Protein AF-A0A5F2GEW2-F1 (afdb_monomer)

Sequence (73 aa):
MEGRRDGSAVAFVKTYTNAGSNAHPIDYSG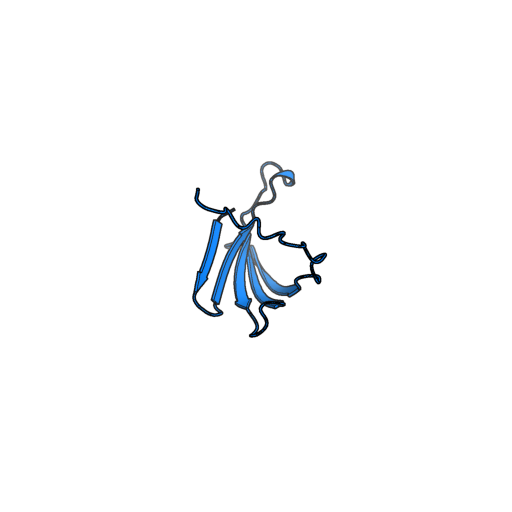RLNGDATEIEGIWRIRGNWSGKFLMIRAPGKAVSVERKVAQRV

Secondary structure (DSSP, 8-state):
--EEEETTEEEEEE--GGGGGG---EEEEEEE-TTSSEEEEEEEETTS-EEEEEEE-PPPP------------

Nearest PDB structures (foldseek):
  2jox-assembly1_A  TM=5.022E-01  e=5.411E+00  Homo sapiens
  6xt6-assembly1_A  TM=4.584E-01  e=3.248E+00  Canavalia ensiformis
  1gsl-assembly1_A  TM=5.017E-01  e=5.727E+00  Griffonia simplicifolia

Foldseek 3Di:
DDKDDDPQKIKDWDWDPVVPPPTFIKIWIFGADPVRFKTWTKIDRPPDDMDIDMDGHDPDDDDPPDDPDDDDD

Structure (mmCIF, N/CA/C/O backbone):
data_AF-A0A5F2GEW2-F1
#
_entry.id   AF-A0A5F2GEW2-F1
#
loop_
_atom_site.group_PDB
_atom_site.id
_atom_site.type_symbol
_atom_site.label_atom_id
_atom_site.label_alt_id
_atom_site.label_comp_id
_atom_site.label_asym_id
_atom_site.label_entity_id
_atom_site.label_seq_id
_atom_site.pdbx_PDB_ins_code
_atom_site.Cartn_x
_atom_site.Cartn_y
_atom_site.Cartn_z
_atom_site.occupancy
_atom_site.B_iso_or_equiv
_atom_site.auth_seq_id
_atom_site.auth_comp_id
_atom_site.auth_asym_id
_atom_site.auth_atom_id
_atom_site.pdbx_PDB_model_num
ATOM 1 N N . MET A 1 1 ? -7.274 3.125 -12.660 1.00 59.06 1 MET A N 1
ATOM 2 C CA . MET A 1 1 ? -6.646 2.560 -11.447 1.00 59.06 1 MET A CA 1
ATOM 3 C C . MET A 1 1 ? -7.591 1.530 -10.893 1.00 59.06 1 MET A C 1
ATOM 5 O O . MET A 1 1 ? -8.770 1.833 -10.764 1.00 59.06 1 MET A O 1
ATOM 9 N N . GLU A 1 2 ? -7.076 0.347 -10.600 1.00 82.12 2 GLU A N 1
ATOM 10 C CA . GLU A 1 2 ? -7.849 -0.753 -10.037 1.00 82.12 2 GLU A CA 1
ATOM 11 C C . GLU A 1 2 ? -7.389 -0.982 -8.601 1.00 82.12 2 GLU A C 1
ATOM 13 O O . GLU A 1 2 ? -6.190 -0.952 -8.301 1.00 82.12 2 GLU A O 1
ATOM 18 N N . GLY A 1 3 ? -8.351 -1.169 -7.706 1.00 92.00 3 GLY A N 1
ATOM 19 C CA . GLY A 1 3 ? -8.102 -1.449 -6.305 1.00 92.00 3 GLY A CA 1
ATOM 20 C C . GLY A 1 3 ? -9.269 -2.213 -5.703 1.00 92.00 3 GLY A C 1
ATOM 21 O O . GLY A 1 3 ? -10.420 -2.008 -6.088 1.00 92.00 3 GLY A O 1
ATOM 22 N N . ARG A 1 4 ? -8.967 -3.099 -4.757 1.00 95.69 4 ARG A N 1
ATOM 23 C CA . ARG A 1 4 ? -9.947 -3.870 -3.993 1.00 95.69 4 ARG A CA 1
ATOM 24 C C . ARG A 1 4 ? -9.686 -3.691 -2.504 1.00 95.69 4 ARG A C 1
ATOM 26 O O . ARG A 1 4 ? -8.540 -3.628 -2.058 1.00 95.69 4 ARG A O 1
ATOM 33 N N . ARG A 1 5 ? -10.775 -3.664 -1.740 1.00 95.62 5 ARG A N 1
ATOM 34 C CA . ARG A 1 5 ? -10.765 -3.797 -0.286 1.00 95.62 5 ARG A CA 1
ATOM 35 C C . ARG A 1 5 ? -11.632 -4.982 0.120 1.00 95.62 5 ARG A C 1
ATOM 37 O O . ARG A 1 5 ? -12.733 -5.131 -0.403 1.00 95.62 5 ARG A O 1
ATOM 44 N N . ASP A 1 6 ? -11.136 -5.782 1.052 1.00 96.44 6 ASP A N 1
ATOM 45 C CA . ASP A 1 6 ? -11.848 -6.900 1.667 1.00 96.44 6 ASP A CA 1
ATOM 46 C C . ASP A 1 6 ? -11.645 -6.839 3.187 1.00 96.44 6 ASP A C 1
ATOM 48 O O . ASP A 1 6 ? -10.536 -7.035 3.688 1.00 96.44 6 ASP A O 1
ATOM 52 N N . GLY A 1 7 ? -12.680 -6.429 3.923 1.00 95.75 7 GLY A N 1
ATOM 53 C CA . GLY A 1 7 ? -12.534 -6.047 5.328 1.00 95.75 7 GLY A CA 1
ATOM 54 C C . GLY A 1 7 ? -11.465 -4.959 5.505 1.00 95.75 7 GLY A C 1
ATOM 55 O O . GLY A 1 7 ? -11.587 -3.862 4.950 1.00 95.75 7 GLY A O 1
ATOM 56 N N . SER A 1 8 ? -10.416 -5.264 6.270 1.00 97.06 8 SER A N 1
ATOM 57 C CA . SER A 1 8 ? -9.250 -4.388 6.439 1.00 97.06 8 SER A CA 1
ATOM 58 C C . SER A 1 8 ? -8.147 -4.618 5.406 1.00 97.06 8 SER A C 1
ATOM 60 O O . SER A 1 8 ? -7.241 -3.798 5.320 1.00 97.06 8 SER A O 1
ATOM 62 N N . ALA A 1 9 ? -8.188 -5.684 4.604 1.00 98.12 9 ALA A N 1
ATOM 63 C CA . ALA A 1 9 ? -7.187 -5.918 3.570 1.00 98.12 9 ALA A CA 1
ATOM 64 C C . ALA A 1 9 ? -7.417 -4.985 2.374 1.00 98.12 9 ALA A C 1
ATOM 66 O O . ALA A 1 9 ? -8.539 -4.856 1.881 1.00 98.12 9 ALA A O 1
ATOM 67 N N . VAL A 1 10 ? -6.352 -4.349 1.889 1.00 97.88 10 VAL A N 1
ATOM 68 C CA . VAL A 1 10 ? -6.380 -3.434 0.743 1.00 97.88 10 VAL A CA 1
ATOM 69 C C . VAL A 1 10 ? -5.301 -3.837 -0.254 1.00 97.88 10 VAL A C 1
ATOM 71 O O . VAL A 1 10 ? -4.161 -4.091 0.134 1.00 97.88 10 VAL A O 1
ATOM 74 N N . ALA A 1 11 ? -5.647 -3.845 -1.541 1.00 97.81 11 ALA A N 1
ATOM 75 C CA . ALA A 1 11 ? -4.693 -4.007 -2.630 1.00 97.81 11 ALA A CA 1
ATOM 76 C C . ALA A 1 11 ? -5.047 -3.094 -3.808 1.00 97.81 11 ALA A C 1
ATOM 78 O O . ALA A 1 11 ? -6.220 -2.966 -4.160 1.00 97.81 11 ALA A O 1
ATOM 79 N N . PHE A 1 12 ? -4.052 -2.463 -4.425 1.00 96.88 12 PHE A N 1
ATOM 80 C CA . PHE A 1 12 ? -4.244 -1.641 -5.624 1.00 96.88 12 PHE A CA 1
ATOM 81 C C . PHE A 1 12 ? -2.956 -1.523 -6.436 1.00 96.88 12 PHE A C 1
ATOM 83 O O . PHE A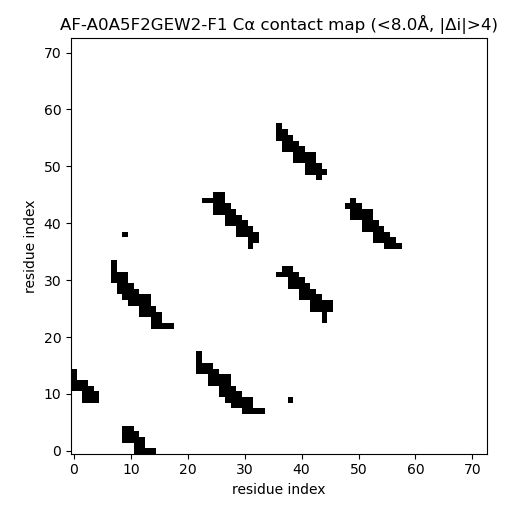 1 12 ? -1.858 -1.729 -5.918 1.00 96.88 12 PHE A O 1
ATOM 90 N N . VAL A 1 13 ? -3.098 -1.157 -7.710 1.00 95.94 13 VAL A N 1
ATOM 91 C CA . VAL A 1 13 ? -1.965 -0.945 -8.619 1.00 95.94 13 VAL A CA 1
ATOM 92 C C . VAL A 1 13 ? -1.896 0.519 -9.032 1.00 95.94 13 VAL A C 1
ATOM 94 O O . VAL A 1 13 ? -2.885 1.104 -9.489 1.00 95.94 13 VAL A O 1
ATOM 97 N N . LYS A 1 14 ? -0.709 1.116 -8.889 1.00 92.06 14 LYS A N 1
ATOM 98 C CA . LYS A 1 14 ? -0.426 2.484 -9.333 1.00 92.06 14 LYS A CA 1
ATOM 99 C C . LYS A 1 14 ? 0.580 2.466 -10.474 1.00 92.06 14 LYS A C 1
ATOM 101 O O . LYS A 1 14 ? 1.709 2.021 -10.302 1.00 92.06 14 LYS A O 1
ATOM 106 N N . THR A 1 15 ? 0.172 3.022 -11.608 1.00 90.38 15 THR A N 1
ATOM 107 C CA . THR A 1 15 ? 1.034 3.238 -12.774 1.00 90.38 15 THR A CA 1
ATOM 108 C C . THR A 1 15 ? 1.233 4.736 -12.953 1.00 90.38 15 THR A C 1
ATOM 110 O O . THR A 1 15 ? 0.261 5.491 -13.003 1.00 90.38 15 THR A O 1
ATOM 113 N N . TYR A 1 16 ? 2.486 5.177 -13.009 1.00 85.69 16 TYR A N 1
ATOM 114 C CA . TYR A 1 16 ? 2.845 6.582 -13.198 1.00 85.69 16 TYR A CA 1
ATOM 115 C C . TYR A 1 16 ? 3.086 6.845 -14.686 1.00 85.69 16 TYR A C 1
ATOM 117 O O . TYR A 1 16 ? 4.099 6.428 -15.235 1.00 85.69 16 TYR A O 1
ATOM 125 N N . THR A 1 17 ? 2.148 7.517 -15.354 1.00 82.50 17 THR A N 1
ATOM 126 C CA . THR A 1 17 ? 2.195 7.742 -16.812 1.00 82.50 17 THR A CA 1
ATOM 127 C C . THR A 1 17 ? 3.225 8.788 -17.242 1.00 82.50 17 THR A C 1
ATOM 129 O O . THR A 1 17 ? 3.640 8.805 -18.395 1.00 82.50 17 THR A O 1
ATOM 132 N N . ASN A 1 18 ? 3.690 9.631 -16.320 1.00 83.38 18 ASN A N 1
ATOM 133 C CA . ASN A 1 18 ? 4.747 10.615 -16.560 1.00 83.38 18 ASN A CA 1
ATOM 134 C C . ASN A 1 18 ? 6.167 10.016 -16.560 1.00 83.38 18 ASN A C 1
ATOM 136 O O . ASN A 1 18 ? 7.123 10.741 -16.813 1.00 83.38 18 ASN A O 1
ATOM 140 N N . ALA A 1 19 ? 6.320 8.714 -16.300 1.00 78.44 19 ALA A N 1
ATOM 141 C CA . ALA A 1 19 ? 7.610 8.019 -16.338 1.00 78.44 19 ALA A CA 1
ATOM 142 C C . ALA A 1 19 ? 8.041 7.582 -17.759 1.00 78.44 19 ALA A C 1
ATOM 144 O O . ALA A 1 19 ? 9.061 6.910 -17.919 1.00 78.44 19 ALA A O 1
ATOM 145 N N . GLY A 1 20 ? 7.277 7.945 -18.797 1.00 75.25 20 GLY A N 1
ATOM 146 C CA . GLY A 1 20 ? 7.549 7.549 -20.181 1.00 75.25 20 GLY A CA 1
ATOM 147 C C . GLY A 1 20 ? 7.422 6.037 -20.396 1.00 75.25 20 GLY A C 1
ATOM 148 O O . GLY A 1 20 ? 6.642 5.365 -19.720 1.00 75.25 20 GLY A O 1
ATOM 149 N N . SER A 1 21 ? 8.204 5.482 -21.325 1.00 75.38 21 SER A N 1
ATOM 150 C CA . SER A 1 21 ? 8.210 4.044 -21.649 1.00 75.38 21 SER A CA 1
ATOM 151 C C . SER A 1 21 ? 8.645 3.134 -20.490 1.00 75.38 21 SER A C 1
ATOM 153 O O . SER A 1 21 ? 8.423 1.929 -20.552 1.00 75.38 21 SER A O 1
ATOM 155 N N . ASN A 1 22 ? 9.211 3.697 -19.418 1.00 73.12 22 ASN A N 1
ATOM 156 C CA . ASN A 1 22 ? 9.656 2.976 -18.223 1.00 73.12 22 ASN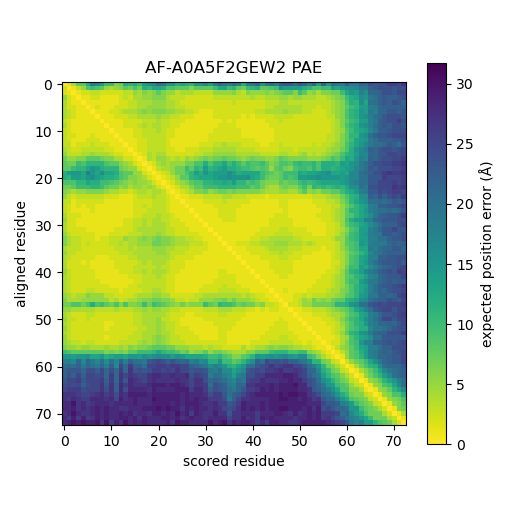 A CA 1
ATOM 157 C C . ASN A 1 22 ? 8.606 2.993 -17.094 1.00 73.12 22 ASN A C 1
ATOM 159 O O . ASN A 1 22 ? 8.933 2.783 -15.924 1.00 73.12 22 ASN A O 1
ATOM 163 N N . ALA A 1 23 ? 7.340 3.284 -17.408 1.00 80.19 23 ALA A N 1
ATOM 164 C CA . ALA A 1 23 ? 6.257 3.258 -16.432 1.00 80.19 23 ALA A CA 1
ATOM 165 C C . ALA A 1 23 ? 6.002 1.827 -15.927 1.00 80.19 23 ALA A C 1
ATOM 167 O O . ALA A 1 23 ? 5.264 1.050 -16.530 1.00 80.19 23 ALA A O 1
ATOM 168 N N . HIS A 1 24 ? 6.595 1.485 -14.784 1.00 86.50 24 HIS A N 1
ATOM 169 C CA . HIS A 1 24 ? 6.352 0.210 -14.119 1.00 86.50 24 HIS A CA 1
ATOM 170 C C . HIS A 1 24 ? 5.102 0.283 -13.228 1.00 86.50 24 HIS A C 1
ATOM 172 O O . HIS A 1 24 ? 4.982 1.209 -12.417 1.00 86.50 24 HIS A O 1
ATOM 178 N N . PRO A 1 25 ? 4.179 -0.691 -13.327 1.00 92.19 25 PRO A N 1
ATOM 179 C CA . PRO A 1 25 ? 3.115 -0.846 -12.345 1.00 92.19 25 PRO A CA 1
ATOM 180 C C . PRO A 1 25 ? 3.709 -1.136 -10.964 1.00 92.19 25 PRO A C 1
ATOM 182 O O . PRO A 1 25 ? 4.540 -2.036 -10.815 1.00 92.19 25 PRO A O 1
ATOM 185 N N . ILE A 1 26 ? 3.267 -0.383 -9.959 1.00 94.62 26 ILE A N 1
ATOM 186 C CA . ILE A 1 26 ? 3.627 -0.606 -8.560 1.00 94.62 26 ILE A CA 1
ATOM 187 C C . ILE A 1 26 ? 2.434 -1.246 -7.857 1.00 94.62 26 ILE A C 1
ATOM 189 O O . ILE A 1 26 ? 1.355 -0.647 -7.791 1.00 94.62 26 ILE A O 1
ATOM 193 N N . ASP A 1 27 ? 2.636 -2.451 -7.333 1.00 96.56 27 ASP A N 1
ATOM 194 C CA . ASP A 1 27 ? 1.640 -3.162 -6.539 1.00 96.56 27 ASP A CA 1
ATOM 195 C C . ASP A 1 27 ? 1.706 -2.681 -5.093 1.00 96.56 27 ASP A C 1
ATOM 197 O O . ASP A 1 27 ? 2.773 -2.701 -4.480 1.00 96.56 27 ASP A O 1
ATOM 201 N N . TYR A 1 28 ? 0.569 -2.295 -4.530 1.00 97.56 28 TYR A N 1
ATOM 202 C CA . TYR A 1 28 ? 0.427 -1.975 -3.116 1.00 97.56 28 TYR A CA 1
A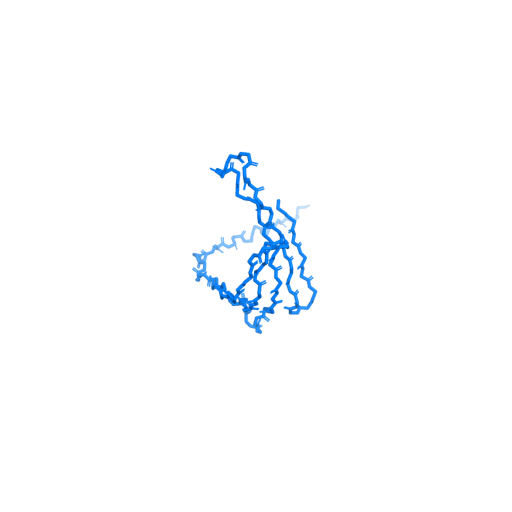TOM 203 C C . TYR A 1 28 ? -0.465 -3.017 -2.456 1.00 97.56 28 TYR A C 1
ATOM 205 O O . TYR A 1 28 ? -1.541 -3.335 -2.965 1.00 97.56 28 TYR A O 1
ATOM 213 N N . SER A 1 29 ? -0.032 -3.516 -1.301 1.00 98.06 29 SER A N 1
ATOM 214 C CA . SER A 1 29 ? -0.820 -4.398 -0.438 1.00 98.06 29 SER A CA 1
ATOM 215 C C . SER A 1 29 ? -0.662 -3.958 1.009 1.00 98.06 29 SER A C 1
ATOM 217 O O . SER A 1 29 ? 0.453 -3.660 1.438 1.00 98.06 29 SER A O 1
ATOM 219 N N . GLY A 1 30 ? -1.757 -3.881 1.757 1.00 98.19 30 GLY A N 1
ATOM 220 C CA . GLY A 1 30 ? -1.717 -3.363 3.119 1.00 98.19 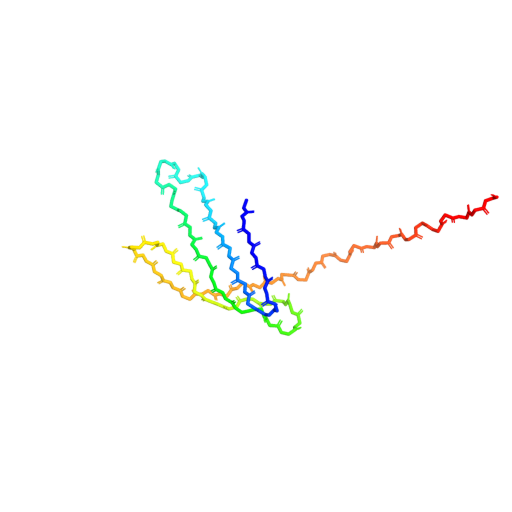30 GLY A CA 1
ATOM 221 C C . GLY A 1 30 ? -2.986 -3.615 3.915 1.00 98.19 30 GLY A C 1
ATOM 222 O O . GLY A 1 30 ? -3.912 -4.294 3.461 1.00 98.19 30 GLY A O 1
ATOM 223 N N . ARG A 1 31 ? -3.007 -3.062 5.126 1.00 98.56 31 ARG A N 1
ATOM 224 C CA . ARG A 1 31 ? -4.118 -3.149 6.070 1.00 98.56 31 ARG A CA 1
ATOM 225 C C . ARG A 1 31 ? -4.610 -1.756 6.435 1.00 98.56 31 ARG A C 1
ATOM 227 O O . ARG A 1 31 ? -3.817 -0.909 6.825 1.00 98.56 31 ARG A O 1
ATOM 234 N N . LEU A 1 32 ? -5.916 -1.556 6.312 1.00 97.69 32 LEU A N 1
ATOM 235 C CA . LEU A 1 32 ? -6.636 -0.376 6.771 1.00 97.69 32 LEU A CA 1
ATOM 236 C C . LEU A 1 32 ? -6.864 -0.470 8.286 1.00 97.69 32 LEU A C 1
ATOM 238 O O . LEU A 1 32 ? -7.285 -1.522 8.781 1.00 97.69 32 LEU A O 1
ATOM 242 N N . ASN A 1 33 ? -6.602 0.617 9.007 1.00 95.69 33 ASN A N 1
ATOM 243 C CA . ASN A 1 33 ? -6.902 0.726 10.434 1.00 95.69 33 ASN A CA 1
ATOM 244 C C . ASN A 1 33 ? -8.423 0.840 10.705 1.00 95.69 33 ASN A C 1
ATOM 246 O O . ASN A 1 33 ? -9.240 0.950 9.787 1.00 95.69 33 ASN A O 1
ATOM 250 N N . GLY A 1 34 ? -8.823 0.744 11.977 1.00 95.44 34 GLY A N 1
ATOM 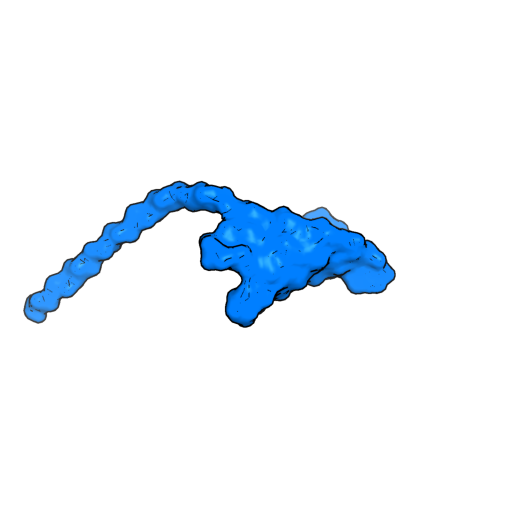251 C CA . GLY A 1 34 ? -10.236 0.627 12.369 1.00 95.44 34 GLY A CA 1
ATOM 252 C C . GLY A 1 34 ? -11.091 1.865 12.077 1.00 95.44 34 GLY A C 1
ATOM 253 O O . GLY A 1 34 ? -12.276 1.735 11.785 1.00 95.44 34 GLY A O 1
ATOM 254 N N . ASP A 1 35 ? -10.489 3.047 12.111 1.00 93.00 35 ASP A N 1
ATOM 255 C CA . ASP A 1 35 ? -11.096 4.347 11.809 1.00 93.00 35 ASP A CA 1
ATOM 256 C C . ASP A 1 35 ? -10.947 4.752 10.329 1.00 93.00 35 ASP A C 1
ATOM 258 O O . ASP A 1 35 ? -11.416 5.815 9.921 1.00 93.00 35 ASP A O 1
ATOM 262 N N . ALA A 1 36 ? -10.356 3.887 9.498 1.00 91.94 36 ALA A N 1
ATOM 263 C CA . ALA A 1 36 ? -10.181 4.074 8.057 1.00 91.94 36 ALA A CA 1
ATOM 264 C C . ALA A 1 36 ? -9.396 5.341 7.656 1.00 91.94 36 ALA A C 1
ATOM 266 O O . ALA A 1 36 ? -9.601 5.910 6.568 1.00 91.94 36 ALA A O 1
ATOM 267 N N . THR A 1 37 ? -8.478 5.763 8.520 1.00 94.25 37 THR A N 1
ATOM 268 C CA . THR A 1 37 ? -7.608 6.927 8.334 1.00 94.25 37 THR A CA 1
ATOM 269 C C . THR A 1 37 ? -6.224 6.549 7.820 1.00 94.25 37 THR A C 1
ATOM 271 O O . THR A 1 37 ? -5.590 7.375 7.166 1.00 94.25 37 THR A O 1
ATOM 274 N N . GLU A 1 38 ? -5.775 5.308 8.018 1.00 96.75 38 GLU A N 1
ATOM 275 C CA . GLU A 1 38 ? -4.421 4.881 7.659 1.00 96.75 38 GLU A CA 1
ATOM 276 C C . GLU A 1 38 ? -4.387 3.509 6.990 1.00 96.75 38 GLU A C 1
ATOM 278 O O . GLU A 1 38 ? -5.143 2.600 7.340 1.00 96.75 38 GLU A O 1
ATOM 283 N N . ILE A 1 39 ? -3.464 3.350 6.039 1.00 97.81 39 ILE A N 1
ATOM 284 C CA . ILE A 1 39 ? -3.103 2.058 5.451 1.00 97.81 39 ILE A CA 1
ATOM 285 C C . ILE A 1 39 ? -1.604 1.849 5.630 1.00 97.81 39 ILE A C 1
ATOM 287 O O . ILE A 1 39 ? -0.807 2.606 5.075 1.00 97.81 39 ILE A O 1
ATOM 291 N N . GLU A 1 40 ? -1.227 0.788 6.334 1.00 98.56 40 GLU A N 1
ATOM 292 C CA . GLU A 1 40 ? 0.158 0.321 6.424 1.00 98.56 40 GLU A CA 1
ATOM 293 C C . GLU A 1 40 ? 0.348 -0.909 5.532 1.00 98.56 40 GLU A C 1
ATOM 295 O O . GLU A 1 40 ? -0.522 -1.785 5.468 1.00 98.56 40 GLU A O 1
ATOM 300 N N . GLY A 1 41 ? 1.478 -1.005 4.831 1.00 98.50 41 GLY A N 1
ATOM 301 C CA . GLY A 1 41 ? 1.726 -2.164 3.985 1.00 98.50 41 GLY A CA 1
ATOM 302 C C . GLY A 1 41 ? 3.062 -2.178 3.262 1.00 98.50 41 GLY A C 1
ATOM 303 O O . GLY A 1 41 ? 4.013 -1.495 3.642 1.00 98.50 41 GLY A O 1
ATOM 304 N N . ILE A 1 42 ? 3.115 -2.979 2.197 1.00 98.56 42 ILE A N 1
ATOM 305 C CA . ILE A 1 42 ? 4.271 -3.141 1.316 1.00 98.56 42 ILE A CA 1
ATOM 306 C C . ILE A 1 42 ? 3.901 -2.708 -0.101 1.00 98.56 42 ILE A C 1
ATOM 308 O O . ILE A 1 42 ? 2.864 -3.115 -0.636 1.00 98.56 42 ILE A O 1
ATOM 312 N N . TRP A 1 43 ? 4.774 -1.914 -0.715 1.00 97.88 43 TRP A N 1
ATOM 313 C CA . TRP A 1 43 ? 4.767 -1.680 -2.154 1.00 97.88 43 TRP A CA 1
ATOM 314 C C . TRP A 1 43 ? 5.798 -2.580 -2.835 1.00 97.88 43 TRP A C 1
ATOM 316 O O . TRP A 1 43 ? 6.838 -2.901 -2.250 1.00 97.88 43 TRP A O 1
ATOM 326 N N . ARG A 1 44 ? 5.527 -2.983 -4.076 1.00 97.12 44 ARG A N 1
ATOM 327 C CA . ARG A 1 44 ? 6.417 -3.831 -4.872 1.00 97.12 44 ARG A CA 1
ATOM 328 C C . ARG A 1 44 ? 6.429 -3.401 -6.334 1.00 97.12 44 ARG A C 1
ATOM 330 O O . ARG A 1 44 ? 5.384 -3.234 -6.954 1.00 97.12 44 ARG A O 1
ATOM 337 N N . ILE A 1 45 ? 7.628 -3.298 -6.893 1.00 93.75 45 ILE A N 1
ATOM 338 C CA . ILE A 1 45 ? 7.882 -3.351 -8.332 1.00 93.75 45 ILE A CA 1
ATOM 339 C C . ILE A 1 45 ? 8.296 -4.796 -8.623 1.00 93.75 45 ILE A C 1
ATOM 341 O O . ILE A 1 45 ? 9.310 -5.274 -8.107 1.00 93.75 45 ILE A O 1
ATOM 345 N N . ARG A 1 46 ? 7.483 -5.538 -9.384 1.00 90.75 46 ARG A N 1
ATOM 346 C CA . ARG A 1 4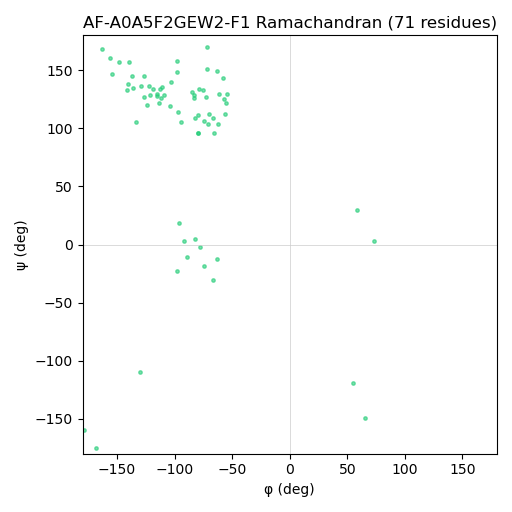6 ? 7.709 -6.976 -9.623 1.00 90.75 46 ARG A CA 1
ATOM 347 C C . ARG A 1 46 ? 9.118 -7.230 -10.178 1.00 90.75 46 ARG A C 1
ATOM 349 O O . ARG A 1 46 ? 9.526 -6.595 -11.141 1.00 90.75 46 ARG A O 1
ATOM 356 N N . GLY A 1 47 ? 9.843 -8.164 -9.559 1.00 91.25 47 GLY A N 1
ATOM 357 C CA . GLY A 1 47 ? 11.206 -8.541 -9.957 1.00 91.25 47 GLY A CA 1
ATOM 358 C C . GLY A 1 47 ? 12.298 -7.522 -9.613 1.00 91.25 47 GLY A C 1
ATOM 359 O O . GLY A 1 47 ? 13.448 -7.755 -9.960 1.00 91.25 47 GLY A O 1
ATOM 360 N N . ASN A 1 48 ? 11.959 -6.417 -8.943 1.00 91.25 48 ASN A N 1
ATOM 361 C CA . ASN A 1 48 ? 12.897 -5.342 -8.640 1.00 91.25 48 ASN A CA 1
ATOM 362 C C . ASN A 1 48 ? 12.822 -4.970 -7.147 1.00 91.25 48 ASN A C 1
ATOM 364 O O . ASN A 1 48 ? 13.214 -5.764 -6.292 1.00 91.25 48 ASN A O 1
ATOM 368 N N . TRP A 1 49 ? 12.284 -3.795 -6.814 1.0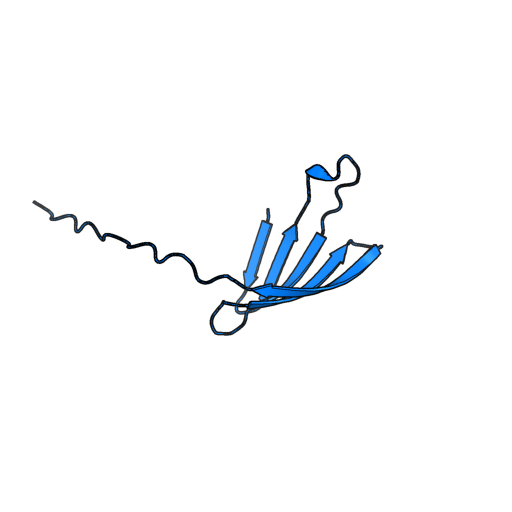0 95.25 49 TRP A N 1
ATOM 369 C CA . TRP A 1 49 ? 12.279 -3.262 -5.453 1.00 95.25 49 TRP A CA 1
ATOM 370 C C . TRP A 1 49 ? 10.973 -3.495 -4.702 1.00 95.25 49 TRP A C 1
ATOM 372 O O . TRP A 1 49 ? 9.896 -3.652 -5.279 1.00 95.25 49 TRP A O 1
ATOM 382 N N . SER A 1 50 ? 11.074 -3.452 -3.379 1.00 97.12 50 SER A N 1
ATOM 383 C CA . SER A 1 50 ? 9.928 -3.403 -2.481 1.00 97.12 50 SER A CA 1
ATOM 384 C C . SER A 1 50 ? 10.267 -2.621 -1.224 1.00 97.12 50 SER A C 1
ATOM 386 O O . SER A 1 50 ? 11.432 -2.561 -0.832 1.00 97.12 50 SER A O 1
ATOM 388 N N . GLY A 1 51 ? 9.253 -2.088 -0.554 1.00 98.25 51 GLY A N 1
ATOM 389 C CA . GLY A 1 51 ? 9.445 -1.374 0.700 1.00 98.25 51 GLY A CA 1
ATOM 390 C C . GLY A 1 51 ? 8.158 -1.211 1.487 1.00 98.25 51 GLY A C 1
ATOM 391 O O . GLY A 1 51 ? 7.064 -1.454 0.980 1.00 98.25 51 GLY A O 1
ATOM 392 N N . LYS A 1 52 ? 8.301 -0.791 2.744 1.00 98.50 52 LYS A N 1
ATOM 393 C CA . LYS A 1 52 ? 7.162 -0.425 3.587 1.00 98.50 52 LYS A CA 1
ATOM 394 C C . LYS A 1 52 ? 6.561 0.902 3.130 1.00 98.50 52 LYS A C 1
ATOM 396 O O . LYS A 1 52 ? 7.275 1.761 2.610 1.00 98.50 52 LYS A O 1
ATOM 401 N N . PHE A 1 53 ? 5.264 1.075 3.348 1.00 97.81 53 PHE A N 1
ATOM 402 C CA . PHE A 1 53 ? 4.597 2.363 3.213 1.00 97.81 53 PHE A CA 1
ATOM 403 C C . PHE A 1 53 ? 3.577 2.580 4.327 1.00 97.81 53 PHE A C 1
ATOM 405 O O . PHE A 1 53 ? 3.025 1.628 4.879 1.00 97.81 53 PHE A O 1
ATOM 412 N N . LEU A 1 54 ? 3.295 3.858 4.569 1.00 97.62 54 LEU A N 1
ATOM 413 C CA . LEU A 1 54 ? 2.153 4.337 5.329 1.00 97.62 54 LEU A CA 1
ATOM 414 C C . LEU A 1 54 ? 1.414 5.364 4.464 1.00 97.62 54 LEU A C 1
ATOM 416 O O . LEU A 1 54 ? 2.028 6.299 3.947 1.00 97.62 54 LEU A O 1
ATOM 420 N N . MET A 1 55 ? 0.113 5.175 4.272 1.00 95.06 55 MET A N 1
ATOM 421 C CA . MET A 1 55 ? -0.774 6.170 3.669 1.00 95.06 55 MET A CA 1
ATOM 422 C C . MET A 1 55 ? -1.694 6.726 4.741 1.00 95.06 55 MET A C 1
ATOM 424 O O . MET A 1 55 ? -2.361 5.952 5.415 1.00 95.06 55 MET A O 1
ATOM 428 N N . ILE A 1 56 ? -1.761 8.052 4.845 1.00 94.62 56 ILE A N 1
ATOM 429 C CA . ILE A 1 56 ? -2.608 8.764 5.804 1.00 94.62 56 ILE A CA 1
ATOM 430 C C . ILE A 1 56 ? -3.652 9.560 5.021 1.00 94.62 56 ILE A C 1
ATOM 432 O O . ILE A 1 56 ? -3.324 10.325 4.108 1.00 94.62 56 ILE A O 1
ATOM 436 N N . ARG A 1 57 ? -4.923 9.386 5.373 1.00 89.44 57 ARG A N 1
ATOM 437 C CA . ARG A 1 57 ? -6.031 10.191 4.864 1.00 89.44 57 ARG A CA 1
ATOM 438 C C . ARG A 1 57 ? -6.056 11.507 5.633 1.00 89.44 57 ARG A C 1
ATOM 440 O O . ARG A 1 57 ? -6.396 11.532 6.810 1.00 89.44 57 ARG A O 1
ATOM 447 N N . ALA A 1 58 ? -5.742 12.609 4.957 1.00 82.81 58 ALA A N 1
ATOM 448 C CA . ALA A 1 58 ? -5.953 13.934 5.532 1.00 82.81 58 ALA A CA 1
ATOM 449 C C . ALA A 1 58 ? -7.441 14.121 5.903 1.00 82.81 58 ALA A C 1
ATOM 451 O O . ALA A 1 58 ? -8.307 13.648 5.153 1.00 82.81 58 ALA A O 1
ATOM 452 N N . PRO A 1 59 ? -7.761 14.808 7.018 1.00 73.62 59 PRO A N 1
ATOM 453 C CA . PRO A 1 59 ? -9.142 15.130 7.351 1.00 73.62 59 PRO A CA 1
ATOM 454 C C . PRO A 1 59 ? -9.762 15.889 6.175 1.00 73.62 59 PRO A C 1
ATOM 456 O O . PRO A 1 59 ? -9.234 16.904 5.717 1.00 73.62 59 PRO A O 1
ATOM 459 N N . GLY A 1 60 ? -10.852 15.351 5.627 1.00 63.72 60 GLY A N 1
ATOM 460 C CA . GLY A 1 60 ? -11.549 15.997 4.521 1.00 63.72 60 GLY A CA 1
ATOM 461 C C . GLY A 1 60 ? -12.100 17.354 4.959 1.00 63.72 60 GLY A C 1
ATOM 462 O O . GLY A 1 60 ? -12.506 17.519 6.109 1.00 63.72 60 GLY A O 1
ATOM 463 N N . LYS A 1 61 ? -12.186 18.324 4.038 1.00 58.59 61 LYS A N 1
ATOM 464 C CA . LYS A 1 61 ? -13.136 19.430 4.226 1.00 58.59 61 LYS A CA 1
ATOM 465 C C . LYS A 1 61 ? -14.522 18.800 4.386 1.00 58.59 61 LYS A C 1
ATOM 467 O O . LYS A 1 61 ? -14.919 18.010 3.531 1.00 58.59 61 LYS A O 1
ATOM 472 N N . ALA A 1 6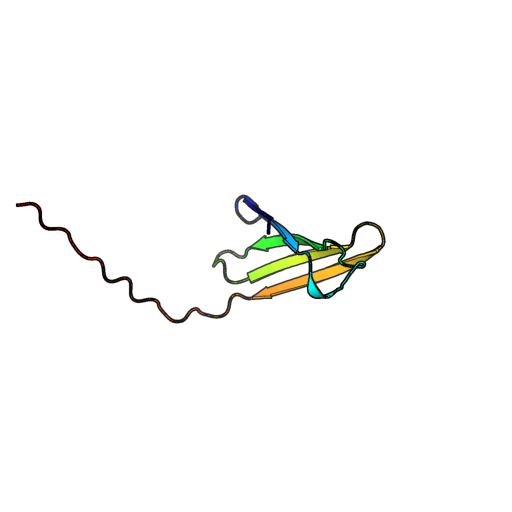2 ? -15.227 19.111 5.473 1.00 54.78 62 ALA A N 1
ATOM 473 C CA . ALA A 1 62 ? -16.586 18.633 5.688 1.00 54.78 62 ALA A CA 1
ATOM 474 C C . ALA A 1 62 ? -17.454 19.047 4.491 1.00 54.78 62 ALA A C 1
ATOM 476 O O . ALA A 1 62 ? -17.673 20.234 4.257 1.00 54.78 62 ALA A O 1
ATOM 477 N N . VAL A 1 63 ? -17.907 18.073 3.702 1.00 55.25 63 VAL A N 1
ATOM 478 C CA . VAL A 1 63 ? -18.898 18.322 2.658 1.00 55.25 63 VAL A CA 1
ATOM 479 C C . VAL A 1 63 ? -20.254 18.304 3.349 1.00 55.25 63 VAL A C 1
ATOM 481 O O . VAL A 1 63 ? -20.715 17.256 3.799 1.00 55.25 63 VAL A O 1
ATOM 484 N N . SER A 1 64 ? -20.874 19.474 3.477 1.00 52.09 64 SER A N 1
ATOM 485 C CA . SER A 1 64 ? -22.267 19.612 3.889 1.00 52.09 64 SER A CA 1
ATOM 486 C C . SER A 1 64 ? -23.158 18.930 2.850 1.00 52.09 64 SER A C 1
ATOM 488 O O . SER A 1 64 ? -23.357 19.448 1.752 1.00 52.09 64 SER A O 1
ATOM 490 N N . VAL A 1 65 ? -23.670 17.742 3.170 1.00 57.31 65 VAL A N 1
ATOM 491 C CA . VAL A 1 65 ? -24.686 17.079 2.348 1.00 57.31 65 VAL A CA 1
ATOM 492 C C . VAL A 1 65 ? -26.031 17.720 2.681 1.00 57.31 65 VAL A C 1
ATOM 494 O O . VAL A 1 65 ? -26.678 17.346 3.658 1.00 57.31 65 VAL A O 1
ATOM 497 N N . GLU A 1 66 ? -26.459 18.700 1.885 1.00 53.34 66 GLU A N 1
ATOM 498 C CA . GLU A 1 66 ? -27.845 19.170 1.928 1.00 53.34 66 GLU A CA 1
ATOM 499 C C . GLU A 1 66 ? -28.766 18.049 1.437 1.00 53.34 66 GLU A C 1
ATOM 501 O O . GLU A 1 66 ? -28.805 17.688 0.258 1.00 53.34 66 GLU A O 1
ATOM 506 N N . ARG A 1 67 ? -29.518 17.461 2.366 1.00 53.81 67 ARG A N 1
ATOM 507 C CA . ARG A 1 67 ? -30.527 16.451 2.059 1.00 53.81 67 ARG A CA 1
ATOM 508 C C . ARG A 1 67 ? -31.786 17.167 1.570 1.00 53.81 67 ARG A C 1
ATOM 510 O O . ARG A 1 67 ? -32.600 17.606 2.378 1.00 53.81 67 ARG A O 1
ATOM 517 N N . LYS A 1 68 ? -31.966 17.292 0.254 1.00 47.81 68 LYS A N 1
ATOM 518 C CA . LYS A 1 68 ? -33.224 17.806 -0.309 1.00 47.81 68 LYS A CA 1
ATOM 519 C C . LYS A 1 68 ? -34.319 16.750 -0.116 1.00 47.81 68 LYS A C 1
ATOM 521 O O . LYS A 1 68 ? -34.330 15.727 -0.797 1.00 47.81 68 LYS A O 1
ATOM 526 N N . VAL A 1 69 ? -35.209 16.972 0.850 1.00 49.19 69 VAL A N 1
ATOM 527 C CA . VAL A 1 69 ? -36.412 16.152 1.042 1.00 49.19 69 VAL A CA 1
ATOM 528 C C . VAL A 1 69 ? -37.355 16.443 -0.123 1.00 49.19 69 VAL A C 1
ATOM 530 O O . VAL A 1 69 ? -37.862 17.553 -0.256 1.00 49.19 69 VAL A O 1
ATOM 533 N N . ALA A 1 70 ? -37.562 15.460 -0.997 1.00 48.31 70 ALA A N 1
ATOM 534 C CA . ALA A 1 70 ? -38.602 15.531 -2.013 1.00 48.31 70 ALA A CA 1
ATOM 535 C C . ALA A 1 70 ? -39.961 15.301 -1.333 1.00 48.31 70 ALA A C 1
ATOM 537 O O . ALA A 1 70 ? -40.277 14.185 -0.923 1.00 48.31 70 ALA A O 1
ATOM 538 N N . GLN A 1 71 ? -40.744 16.369 -1.181 1.00 43.78 71 GLN A N 1
ATOM 539 C CA . GLN A 1 71 ? -42.145 16.283 -0.788 1.00 43.78 71 GLN A CA 1
ATOM 540 C C . GLN A 1 71 ? -42.956 15.753 -1.975 1.00 43.78 71 GLN A C 1
ATOM 542 O O . GLN A 1 71 ? -42.860 16.267 -3.089 1.00 43.78 71 GLN A O 1
ATOM 547 N N . ARG A 1 72 ? -43.722 14.692 -1.730 1.00 47.38 72 ARG A N 1
ATOM 548 C CA . ARG A 1 72 ? -44.658 14.091 -2.682 1.00 47.38 72 ARG A CA 1
ATOM 549 C C . ARG A 1 72 ? -45.964 14.894 -2.618 1.00 47.38 72 ARG A C 1
ATOM 551 O O . ARG A 1 72 ? -46.468 15.097 -1.514 1.00 47.38 72 ARG A O 1
ATOM 558 N N . VAL A 1 73 ? -46.440 15.381 -3.766 1.00 54.06 73 VAL A N 1
ATOM 559 C CA . VAL A 1 73 ? -47.788 15.956 -3.951 1.00 54.06 73 VAL A CA 1
ATOM 560 C C . VAL A 1 73 ? -48.739 14.835 -4.339 1.00 54.06 73 VAL A C 1
ATOM 562 O O . VAL A 1 73 ? -48.288 13.951 -5.107 1.00 54.06 73 VAL A O 1
#

Radius of gyration: 18.04 Å; Cα contacts (8 Å, |Δi|>4): 112; chains: 1; bounding box: 61×28×34 Å

Solvent-accessible surface area (backbone atoms only — not comparable to full-atom values): 4596 Å² total; per-residue (Å²): 128,59,70,52,73,58,91,46,42,37,37,37,47,51,67,51,78,88,54,56,98,71,46,59,59,32,42,36,41,33,39,44,46,97,86,68,43,37,36,44,35,41,39,33,36,84,98,70,54,70,45,78,49,77,46,75,60,72,86,71,80,84,76,81,78,80,80,81,79,82,81,85,131

Mean predicted aligned error: 9.45 Å

pLDDT: mean 84.37, std 17.2, range [43.78, 98.56]